Protein AF-A0A2S9G640-F1 (afdb_monomer)

pLDDT: mean 92.03, std 9.04, range [49.75, 98.62]

Solvent-accessible surface area (backbone atoms only — not comparable to full-atom values): 5796 Å² total; per-residue (Å²): 112,76,91,71,55,87,68,94,81,76,49,86,94,59,65,66,86,86,65,81,56,66,65,32,80,45,75,42,82,50,54,52,75,67,37,68,56,48,49,73,72,46,55,88,46,32,68,39,82,45,77,49,69,87,62,92,65,94,81,75,93,78,85,85,70,86,76,48,72,67,58,56,56,46,46,71,42,102,64,40,60,73,82,74,118

Mean predicted aligned error: 5.73 Å

Nearest PDB structures (foldseek):
  5m10-assembly1_A  TM=8.470E-01  e=8.233E-03  Thermocrispum municipale
  6y48-assembly4_D  TM=8.638E-01  e=7.693E-03  Aspergillus flavus NRRL3357
  6y48-assembly2_B  TM=8.504E-01  e=1.009E-02  Aspergillus flavus NRRL3357
  6wpu-assembly1_A  TM=7.087E-01  e=3.001E-01  Allium sativum
  5zeh-assembly1_A  TM=3.616E-01  e=5.185E+00  Entamoeba histolytica

Sequence (85 aa):
GVESFTGVTMHTARWDHEQDLRGKHVAIIGTGASAVQVIPEIEPFVERLTVFQRTPIWCFPKFDVPLSNAAQAMMRLPLGKTLQR

Structure (mmCIF, N/CA/C/O backbone):
data_AF-A0A2S9G640-F1
#
_entry.id   AF-A0A2S9G640-F1
#
loop_
_atom_site.group_PDB
_atom_site.id
_atom_site.type_symbol
_atom_site.label_atom_id
_atom_site.label_alt_id
_atom_site.label_comp_id
_atom_site.label_asym_id
_atom_site.label_entity_id
_atom_site.label_seq_id
_atom_site.pdbx_PDB_ins_code
_atom_site.Cartn_x
_atom_site.Cartn_y
_atom_site.Cartn_z
_atom_site.occupancy
_atom_site.B_iso_or_equiv
_atom_site.auth_seq_id
_atom_site.auth_comp_id
_atom_site.auth_asym_id
_atom_site.auth_atom_id
_atom_site.pdbx_PDB_model_num
ATOM 1 N N . GLY A 1 1 ? -3.815 14.788 16.502 1.00 84.88 1 GLY A N 1
ATOM 2 C CA . GLY A 1 1 ? -4.325 14.423 15.171 1.00 84.88 1 GLY A CA 1
ATOM 3 C C . GLY A 1 1 ? -4.034 12.966 14.914 1.00 84.88 1 GLY A C 1
ATOM 4 O O . GLY A 1 1 ? -4.895 12.139 15.160 1.00 84.88 1 GLY A O 1
ATOM 5 N N . VAL A 1 2 ? -2.801 12.652 14.509 1.00 87.12 2 VAL A N 1
ATOM 6 C CA . VAL A 1 2 ? -2.338 11.258 14.372 1.00 87.12 2 VAL A CA 1
ATOM 7 C C . VAL A 1 2 ? -2.375 10.518 15.714 1.00 87.12 2 VAL A C 1
ATOM 9 O O . VAL A 1 2 ? -2.965 9.453 15.784 1.00 87.12 2 VAL A O 1
ATOM 12 N N . GLU A 1 3 ? -1.889 11.138 16.795 1.00 92.12 3 GLU A N 1
ATOM 13 C CA . GLU A 1 3 ? -1.881 10.541 18.151 1.00 92.12 3 GLU A CA 1
ATOM 14 C C . GLU A 1 3 ? -3.266 10.163 18.708 1.00 92.12 3 GLU A C 1
ATOM 16 O O . GLU A 1 3 ? -3.375 9.383 19.644 1.00 92.12 3 GLU A O 1
ATOM 21 N N . SER A 1 4 ? -4.340 10.742 18.166 1.00 96.06 4 SER A N 1
ATOM 22 C CA . SER A 1 4 ? -5.717 10.465 18.594 1.00 96.06 4 SER A CA 1
ATOM 23 C C . SER A 1 4 ? -6.414 9.420 17.719 1.00 96.06 4 SER A C 1
ATOM 25 O O . SER A 1 4 ? -7.581 9.112 17.951 1.00 96.06 4 SER A O 1
ATOM 27 N N . PHE A 1 5 ? -5.745 8.913 16.681 1.00 95.75 5 PHE A N 1
ATOM 28 C CA . PHE A 1 5 ? -6.291 7.862 15.838 1.00 95.75 5 PHE A CA 1
ATOM 29 C C . PHE A 1 5 ? -6.235 6.530 16.585 1.00 95.75 5 PHE A C 1
ATOM 31 O O . PHE A 1 5 ? -5.174 6.082 17.003 1.00 95.75 5 PHE A O 1
ATOM 38 N N . THR A 1 6 ? -7.391 5.899 16.757 1.00 96.00 6 THR A N 1
ATOM 39 C CA . THR A 1 6 ? 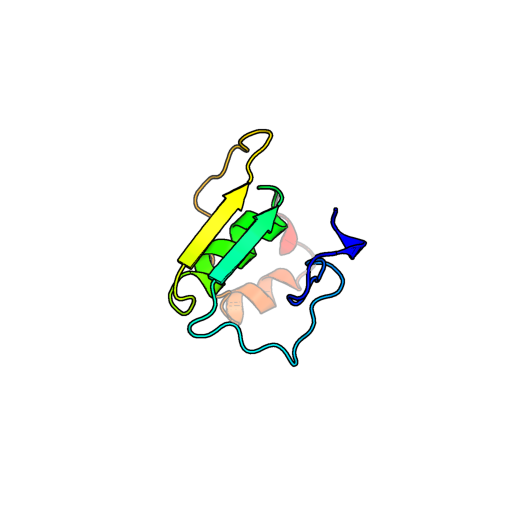-7.527 4.642 17.505 1.00 96.00 6 THR A CA 1
ATOM 40 C C . THR A 1 6 ? -7.296 3.401 16.643 1.00 96.00 6 THR A C 1
ATOM 42 O O . THR A 1 6 ? -7.257 2.290 17.165 1.00 96.00 6 THR A O 1
ATOM 45 N N . GLY A 1 7 ? -7.174 3.573 15.323 1.00 95.31 7 GLY A N 1
ATOM 46 C CA . GLY A 1 7 ? -6.855 2.494 14.398 1.00 95.31 7 GLY A CA 1
ATOM 47 C C . GLY A 1 7 ? -5.356 2.214 14.309 1.00 95.31 7 GLY A C 1
ATOM 48 O O . GLY A 1 7 ? -4.515 2.941 14.837 1.00 95.31 7 GLY A O 1
ATOM 49 N N . VAL A 1 8 ? -5.016 1.155 13.580 1.00 95.62 8 VAL A N 1
ATOM 50 C CA . VAL A 1 8 ? -3.622 0.771 13.346 1.00 95.62 8 VAL A CA 1
ATOM 51 C C . VAL A 1 8 ? -2.967 1.760 12.386 1.00 95.62 8 VAL A C 1
ATOM 53 O O . VAL A 1 8 ? -3.495 2.039 11.310 1.00 95.62 8 VAL A O 1
ATOM 56 N N . THR A 1 9 ? -1.794 2.263 12.767 1.00 95.88 9 THR A N 1
ATOM 57 C CA . THR A 1 9 ? -0.939 3.087 11.907 1.00 95.88 9 THR A CA 1
ATOM 58 C C . THR A 1 9 ? 0.370 2.355 11.668 1.00 95.88 9 THR A C 1
ATOM 60 O O . THR A 1 9 ? 1.042 1.961 12.616 1.00 95.88 9 THR A O 1
ATOM 63 N N . MET A 1 10 ? 0.759 2.207 10.404 1.00 95.88 10 MET A N 1
ATOM 64 C CA . MET A 1 10 ? 2.042 1.618 10.026 1.00 95.88 10 MET A CA 1
ATOM 65 C C . MET A 1 10 ? 2.646 2.366 8.837 1.00 95.88 10 MET A C 1
ATOM 67 O O . MET A 1 10 ? 1.934 2.967 8.0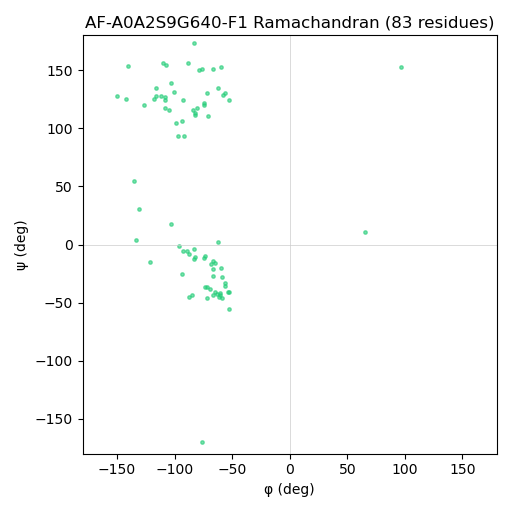32 1.00 95.88 10 MET A O 1
ATOM 71 N N . HIS A 1 11 ? 3.972 2.329 8.725 1.00 96.94 11 HIS A N 1
ATOM 72 C CA . HIS A 1 11 ? 4.703 2.889 7.590 1.00 96.94 11 HIS A CA 1
ATOM 73 C C . HIS A 1 11 ? 5.143 1.744 6.676 1.00 96.94 11 HIS A C 1
ATOM 75 O O . HIS A 1 11 ? 5.638 0.740 7.174 1.00 96.94 11 HIS A O 1
ATOM 81 N N . THR A 1 12 ? 5.055 1.887 5.349 1.00 97.12 12 THR A N 1
ATOM 82 C CA . THR A 1 12 ? 5.359 0.777 4.416 1.00 97.12 12 THR A CA 1
ATOM 83 C C . THR A 1 12 ? 6.784 0.227 4.554 1.00 97.12 12 THR A C 1
ATOM 85 O O . THR A 1 12 ? 7.024 -0.942 4.297 1.00 97.12 12 THR A O 1
ATOM 88 N N . ALA A 1 13 ? 7.739 1.054 4.995 1.00 97.31 13 ALA A N 1
ATOM 89 C CA . ALA A 1 13 ? 9.116 0.630 5.294 1.00 97.31 13 ALA A CA 1
ATOM 90 C C . ALA A 1 13 ? 9.278 -0.179 6.603 1.00 97.31 13 ALA A C 1
ATOM 92 O O . ALA A 1 13 ? 10.355 -0.702 6.869 1.00 97.31 13 ALA A O 1
ATOM 93 N N . ARG A 1 14 ? 8.245 -0.229 7.448 1.00 97.12 14 ARG A N 1
ATOM 94 C CA . ARG A 1 14 ? 8.177 -0.963 8.721 1.00 97.12 14 ARG A CA 1
ATOM 95 C C . ARG A 1 14 ? 6.834 -1.689 8.785 1.00 97.12 14 ARG A C 1
ATOM 97 O O . ARG A 1 14 ? 6.023 -1.426 9.669 1.00 97.12 14 ARG A O 1
ATOM 104 N N . TRP A 1 15 ? 6.575 -2.492 7.758 1.00 96.06 15 TRP A N 1
ATOM 105 C CA . TRP A 1 15 ? 5.309 -3.193 7.601 1.00 96.06 15 TRP A CA 1
ATOM 106 C C . TRP A 1 15 ? 5.079 -4.165 8.760 1.00 96.06 15 TRP A C 1
ATOM 108 O O . TRP A 1 15 ? 5.986 -4.907 9.135 1.00 96.06 15 TRP A O 1
ATOM 118 N N . ASP A 1 16 ? 3.868 -4.155 9.308 1.00 96.06 16 ASP A N 1
ATOM 119 C CA . ASP A 1 16 ? 3.446 -5.106 10.329 1.00 96.06 16 ASP A CA 1
ATOM 120 C C . ASP A 1 16 ? 2.747 -6.293 9.653 1.00 96.06 16 ASP A C 1
ATOM 122 O O . ASP A 1 16 ? 1.626 -6.182 9.153 1.00 96.06 16 ASP A O 1
ATOM 126 N N . HIS A 1 17 ? 3.442 -7.42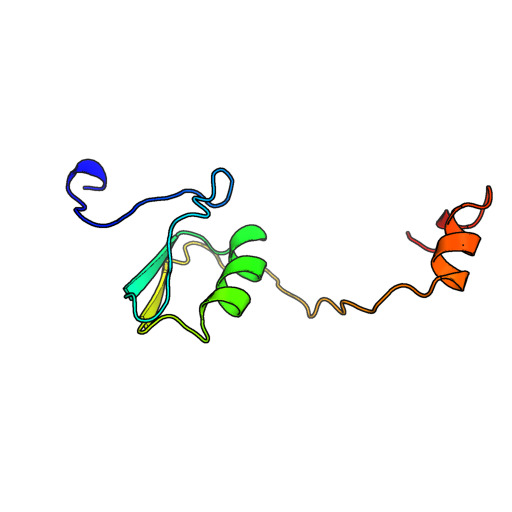9 9.604 1.00 95.12 17 HIS A N 1
ATOM 127 C CA . HIS A 1 17 ? 2.954 -8.652 8.965 1.00 95.12 17 HIS A CA 1
ATOM 128 C C . HIS A 1 17 ? 1.860 -9.371 9.765 1.00 95.12 17 HIS A C 1
ATOM 130 O O . HIS A 1 17 ? 1.243 -10.290 9.230 1.00 95.12 17 HIS A O 1
ATOM 136 N N . GLU A 1 18 ? 1.599 -8.969 11.011 1.00 96.56 18 GLU A N 1
ATOM 137 C CA . GLU A 1 18 ? 0.527 -9.547 11.828 1.00 96.56 18 GLU A CA 1
ATOM 138 C C . GLU A 1 18 ? -0.847 -8.929 11.509 1.00 96.56 18 GLU A C 1
ATOM 140 O O . GLU A 1 18 ? -1.883 -9.452 11.923 1.00 96.56 18 GLU A O 1
ATOM 145 N N . GLN A 1 19 ? -0.887 -7.835 10.739 1.00 95.88 19 GLN A N 1
ATOM 146 C CA . GLN A 1 19 ? -2.128 -7.143 10.398 1.00 95.88 19 GLN A CA 1
ATOM 147 C C . GLN A 1 19 ? -2.849 -7.801 9.220 1.00 95.88 19 GLN A C 1
ATOM 149 O O . GLN A 1 19 ? -2.426 -7.691 8.069 1.00 95.88 19 GLN A O 1
ATOM 154 N N . ASP A 1 20 ? -4.007 -8.404 9.493 1.00 96.44 20 ASP A N 1
ATOM 155 C CA . ASP A 1 20 ? -4.953 -8.798 8.447 1.00 96.44 20 ASP A CA 1
ATOM 156 C C . ASP A 1 20 ? -5.781 -7.589 8.008 1.00 96.44 20 ASP A C 1
ATOM 158 O O . ASP A 1 20 ? -6.527 -7.017 8.798 1.00 96.44 20 ASP A O 1
ATOM 162 N N . LEU A 1 21 ? -5.657 -7.191 6.748 1.00 97.06 21 LEU A N 1
ATOM 163 C CA . LEU A 1 21 ? -6.346 -6.032 6.185 1.00 97.06 21 LEU A CA 1
ATOM 164 C C . LEU A 1 21 ? -7.726 -6.368 5.588 1.00 97.06 21 LEU A C 1
ATOM 166 O O . LEU A 1 21 ? -8.450 -5.451 5.191 1.00 97.06 21 LEU A O 1
ATOM 170 N N . ARG A 1 22 ? -8.115 -7.650 5.538 1.00 98.25 22 ARG A N 1
ATOM 171 C CA . ARG A 1 22 ? -9.399 -8.091 4.974 1.00 98.25 22 ARG A CA 1
ATOM 172 C C . ARG A 1 22 ? -10.590 -7.402 5.634 1.00 98.25 22 ARG A C 1
ATOM 174 O O . ARG A 1 22 ? -10.692 -7.356 6.858 1.00 98.25 22 ARG A O 1
ATOM 181 N N . GLY A 1 23 ? -11.495 -6.870 4.815 1.00 98.31 23 GLY A N 1
ATOM 182 C CA . GLY A 1 23 ? -12.714 -6.201 5.271 1.00 98.31 23 GLY A CA 1
ATOM 183 C C . GLY A 1 23 ? -12.478 -4.911 6.065 1.00 98.31 23 GLY A C 1
ATOM 184 O O . GLY A 1 23 ? -13.406 -4.398 6.672 1.00 98.31 23 GLY A O 1
ATOM 185 N N . LYS A 1 24 ? -11.251 -4.370 6.110 1.00 98.19 24 LYS A N 1
ATOM 186 C CA . LYS A 1 24 ? -10.979 -3.109 6.812 1.00 98.19 24 LYS A CA 1
ATOM 187 C C . LYS A 1 24 ? -11.196 -1.903 5.904 1.00 98.19 24 LYS A C 1
ATOM 189 O O . LYS A 1 24 ? -11.045 -1.972 4.686 1.00 98.19 24 LYS A O 1
ATOM 194 N N . HIS A 1 25 ? -11.458 -0.758 6.527 1.00 98.44 25 HIS A N 1
ATOM 195 C CA . HIS A 1 25 ? -11.303 0.546 5.891 1.00 98.44 25 HIS A CA 1
ATOM 196 C C . HIS A 1 25 ? -9.846 0.993 6.005 1.00 98.44 25 HIS A C 1
ATOM 198 O O . HIS A 1 25 ? -9.345 1.215 7.109 1.00 98.44 25 HIS A O 1
ATOM 204 N N . VAL A 1 26 ? -9.167 1.131 4.869 1.00 98.44 26 VAL A N 1
ATOM 205 C CA . VAL A 1 26 ? -7.741 1.456 4.797 1.00 98.44 26 VAL A CA 1
ATOM 206 C C . VAL A 1 26 ? -7.540 2.811 4.126 1.00 98.44 26 VAL A C 1
ATOM 208 O O . VAL A 1 26 ? -8.122 3.117 3.084 1.00 98.44 26 VAL A O 1
ATOM 211 N N . ALA A 1 27 ? -6.684 3.629 4.733 1.00 98.19 27 ALA A N 1
ATOM 212 C CA . ALA A 1 27 ? -6.235 4.904 4.198 1.00 98.19 27 ALA A CA 1
ATOM 213 C C . ALA A 1 27 ? -4.748 4.823 3.830 1.00 98.19 27 ALA A C 1
ATOM 215 O O . ALA A 1 27 ? -3.924 4.467 4.669 1.00 98.19 27 ALA A O 1
ATOM 216 N N . ILE A 1 28 ? -4.398 5.196 2.598 1.00 98.25 28 ILE A N 1
ATOM 217 C CA . ILE A 1 28 ? -3.008 5.311 2.139 1.00 98.25 28 ILE A CA 1
ATOM 218 C C . ILE A 1 28 ? -2.660 6.787 1.982 1.00 98.25 28 ILE A C 1
ATOM 220 O O . ILE A 1 28 ? -3.356 7.528 1.287 1.00 98.25 28 ILE A O 1
ATOM 224 N N . ILE A 1 29 ? -1.572 7.217 2.620 1.00 97.75 29 ILE A N 1
ATOM 225 C CA . ILE A 1 29 ? -1.060 8.585 2.522 1.00 97.75 29 ILE A CA 1
ATOM 226 C C . ILE A 1 29 ? 0.179 8.576 1.628 1.00 97.75 29 ILE A C 1
ATOM 228 O O . ILE A 1 29 ? 1.207 8.000 1.980 1.00 97.75 29 ILE A O 1
ATOM 232 N N . GLY A 1 30 ? 0.086 9.254 0.483 1.00 97.56 30 GLY A N 1
ATOM 233 C CA . GLY A 1 30 ? 1.145 9.306 -0.523 1.00 97.56 30 GLY A CA 1
ATOM 234 C C . GLY A 1 30 ? 0.962 8.298 -1.660 1.00 97.56 30 GLY A C 1
ATOM 235 O O . GLY A 1 30 ? 0.353 7.246 -1.507 1.00 97.56 30 GLY A O 1
ATOM 236 N N . THR A 1 31 ? 1.504 8.646 -2.827 1.00 97.25 31 THR A N 1
ATOM 237 C CA . THR A 1 31 ? 1.323 7.916 -4.096 1.00 97.25 31 THR A CA 1
ATOM 238 C C . THR A 1 31 ? 2.655 7.650 -4.805 1.00 97.25 31 THR A C 1
ATOM 240 O O . THR A 1 31 ? 2.724 7.621 -6.026 1.00 97.25 31 THR A O 1
ATOM 243 N N . GLY A 1 32 ? 3.742 7.490 -4.041 1.00 95.31 32 GLY A N 1
ATOM 244 C CA . GLY A 1 32 ? 5.061 7.121 -4.574 1.00 95.31 32 GLY A CA 1
ATOM 245 C C . GLY A 1 32 ? 5.172 5.635 -4.943 1.00 95.31 32 GLY A C 1
ATOM 246 O O . GLY A 1 32 ? 4.192 4.895 -4.896 1.00 95.31 32 GLY A O 1
ATOM 247 N N . ALA A 1 33 ? 6.392 5.175 -5.243 1.00 94.69 33 ALA A N 1
ATOM 248 C CA . ALA A 1 33 ? 6.654 3.798 -5.683 1.00 94.69 33 ALA A CA 1
ATOM 249 C C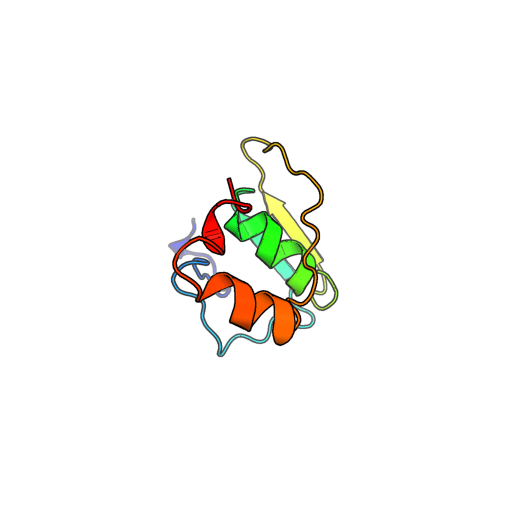 . ALA A 1 33 ? 6.095 2.723 -4.730 1.00 94.69 33 ALA A C 1
ATOM 251 O O . ALA A 1 33 ? 5.505 1.750 -5.190 1.00 94.69 33 ALA A O 1
ATOM 252 N N . SER A 1 34 ? 6.211 2.924 -3.412 1.00 96.88 34 SER A N 1
ATOM 253 C CA . SER A 1 34 ? 5.654 1.994 -2.420 1.00 96.88 34 SER A CA 1
ATOM 254 C C . SER A 1 34 ? 4.135 1.865 -2.543 1.00 96.88 34 SER A C 1
ATOM 256 O O . SER A 1 34 ? 3.603 0.763 -2.506 1.00 96.88 34 SER A O 1
ATOM 258 N N . ALA A 1 35 ? 3.426 2.981 -2.726 1.00 96.81 35 ALA A N 1
ATOM 259 C CA . ALA A 1 35 ? 1.971 2.977 -2.836 1.00 96.81 35 ALA A CA 1
ATOM 260 C C . ALA A 1 35 ? 1.504 2.324 -4.143 1.00 96.81 35 ALA A C 1
ATOM 262 O O . ALA A 1 35 ? 0.546 1.563 -4.114 1.00 96.81 35 ALA A O 1
ATOM 263 N N . VAL A 1 36 ? 2.211 2.552 -5.258 1.00 95.31 36 VAL A N 1
ATOM 264 C CA . VAL A 1 36 ? 1.924 1.889 -6.547 1.00 95.31 36 VAL A CA 1
ATOM 265 C C . VAL A 1 36 ? 1.957 0.369 -6.436 1.00 95.31 36 VAL A C 1
ATOM 267 O O . VAL A 1 36 ? 1.214 -0.297 -7.143 1.00 95.31 36 VAL A O 1
ATOM 270 N N . GLN A 1 37 ? 2.811 -0.178 -5.571 1.00 95.12 37 GLN A N 1
ATOM 271 C CA . GLN A 1 37 ? 2.907 -1.621 -5.351 1.00 95.12 37 GLN A CA 1
ATOM 272 C C . GLN A 1 37 ? 1.882 -2.115 -4.324 1.00 95.12 37 GLN A C 1
ATOM 274 O O . GLN A 1 37 ? 1.233 -3.127 -4.550 1.00 95.12 37 GLN A O 1
ATOM 279 N N . VAL A 1 38 ? 1.708 -1.394 -3.212 1.00 97.00 38 VAL A N 1
ATOM 280 C CA . VAL A 1 38 ? 0.827 -1.816 -2.110 1.00 97.00 38 VAL A CA 1
ATOM 281 C C . VAL A 1 38 ? -0.652 -1.712 -2.482 1.00 97.00 38 VAL A C 1
ATOM 283 O O . VAL A 1 38 ? -1.406 -2.635 -2.212 1.00 97.00 38 VAL A O 1
ATOM 286 N N . ILE A 1 39 ? -1.080 -0.603 -3.094 1.00 97.25 39 ILE A N 1
ATOM 287 C CA . ILE A 1 39 ? -2.491 -0.349 -3.428 1.00 97.25 39 ILE A CA 1
ATOM 288 C C . ILE A 1 39 ? -3.126 -1.499 -4.227 1.00 97.25 39 ILE A C 1
ATOM 290 O O . ILE A 1 39 ? -4.141 -2.008 -3.759 1.00 97.25 39 ILE A O 1
ATOM 294 N N . PRO A 1 40 ? -2.576 -1.934 -5.381 1.00 96.00 40 PRO A N 1
ATOM 295 C CA . PRO A 1 40 ? -3.199 -2.997 -6.169 1.00 96.00 40 PRO A CA 1
ATOM 296 C C . PRO A 1 40 ? -3.179 -4.354 -5.464 1.00 96.00 40 PRO A C 1
ATOM 298 O O . PRO A 1 40 ? -4.061 -5.166 -5.715 1.00 96.00 40 PRO A O 1
ATOM 301 N N . GLU A 1 41 ? -2.206 -4.597 -4.583 1.00 96.50 41 GLU A N 1
ATOM 302 C CA . GLU A 1 41 ? -2.138 -5.849 -3.829 1.00 96.50 41 GLU A CA 1
ATOM 303 C C . GLU A 1 41 ? -3.226 -5.914 -2.753 1.00 96.50 41 GLU A C 1
ATOM 305 O O . GLU A 1 41 ? -3.784 -6.981 -2.518 1.00 96.50 41 GLU A O 1
ATOM 310 N N . ILE A 1 42 ? -3.553 -4.781 -2.113 1.00 97.44 42 ILE A N 1
ATOM 311 C CA . ILE A 1 42 ? -4.509 -4.757 -0.997 1.00 97.44 42 ILE A CA 1
ATOM 312 C C . ILE A 1 42 ? -5.956 -4.457 -1.375 1.00 97.44 42 ILE A C 1
ATOM 314 O O . ILE A 1 42 ? -6.877 -4.836 -0.651 1.00 97.44 42 ILE A O 1
ATOM 318 N N . GLU A 1 43 ? -6.167 -3.758 -2.487 1.00 98.12 43 GLU A N 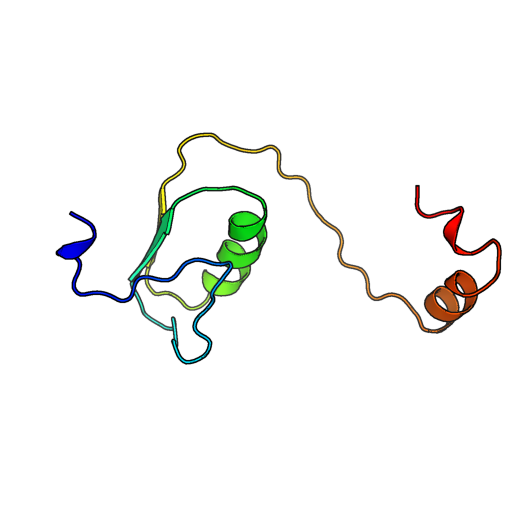1
ATOM 319 C CA . GLU A 1 43 ? -7.492 -3.329 -2.939 1.00 98.12 43 GLU A CA 1
ATOM 320 C C . GLU A 1 43 ? -8.521 -4.472 -3.036 1.00 98.12 43 GLU A C 1
ATOM 322 O O . GLU A 1 43 ? -9.623 -4.271 -2.524 1.00 98.12 43 GLU A O 1
ATOM 327 N N . PRO A 1 44 ? -8.185 -5.685 -3.528 1.00 98.19 44 PRO A N 1
ATOM 328 C CA . PRO A 1 44 ? -9.173 -6.751 -3.698 1.00 98.19 44 PRO A CA 1
ATOM 329 C C . PRO A 1 44 ? -9.787 -7.285 -2.399 1.00 98.19 44 PRO A C 1
ATOM 331 O O . PRO A 1 44 ? -10.779 -8.014 -2.448 1.00 98.19 44 PRO A O 1
ATOM 334 N N . PHE A 1 45 ? -9.178 -7.003 -1.244 1.00 97.56 45 PHE A N 1
ATOM 335 C CA . PHE A 1 45 ? -9.575 -7.609 0.025 1.00 97.56 45 PHE A CA 1
ATOM 336 C C . PHE A 1 45 ? -9.996 -6.624 1.115 1.00 97.56 45 PHE A C 1
ATOM 338 O O . PHE A 1 45 ? -10.595 -7.044 2.108 1.00 97.56 45 PHE A O 1
ATOM 345 N N . VAL A 1 46 ? -9.705 -5.334 0.972 1.00 98.50 46 VAL A N 1
ATOM 346 C CA . VAL A 1 46 ? -10.182 -4.302 1.904 1.00 98.50 46 VAL A CA 1
ATOM 347 C C . VAL A 1 46 ? -11.645 -3.958 1.605 1.00 98.50 46 VAL A C 1
ATOM 349 O O . VAL A 1 46 ? -12.086 -4.035 0.466 1.00 98.50 46 VAL A O 1
ATOM 352 N N . GLU A 1 47 ? -12.417 -3.546 2.611 1.00 98.56 47 GLU A N 1
ATOM 353 C CA . GLU A 1 47 ? -13.809 -3.112 2.383 1.00 98.56 47 GLU A CA 1
ATOM 354 C C . GLU A 1 47 ? -13.855 -1.737 1.699 1.00 98.56 47 GLU A C 1
ATOM 356 O O . GLU A 1 47 ? -14.701 -1.467 0.847 1.00 98.56 47 GLU A O 1
ATOM 361 N N . ARG A 1 48 ? -12.918 -0.852 2.058 1.00 98.62 48 ARG A N 1
ATOM 362 C CA . ARG A 1 48 ? -12.798 0.476 1.453 1.00 98.62 48 ARG A CA 1
ATOM 363 C C . ARG A 1 48 ? -11.353 0.944 1.459 1.00 98.62 48 ARG A C 1
ATOM 365 O O . ARG A 1 48 ? -10.742 1.031 2.521 1.00 98.62 48 ARG A O 1
ATOM 372 N N . LEU A 1 49 ? -10.851 1.355 0.297 1.00 98.50 49 LEU A N 1
ATOM 373 C CA . LEU A 1 49 ? -9.539 1.981 0.153 1.00 98.50 49 LEU A CA 1
ATOM 374 C C . LEU A 1 49 ? -9.683 3.477 -0.153 1.00 98.50 49 LEU A C 1
ATOM 376 O O . LEU A 1 49 ? -10.353 3.86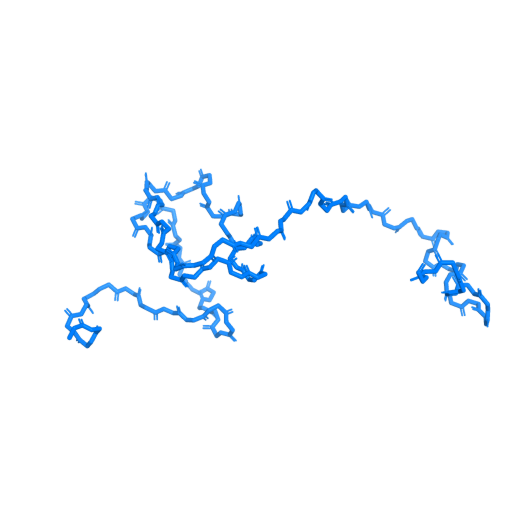3 -1.107 1.00 98.50 49 LEU A O 1
ATOM 380 N 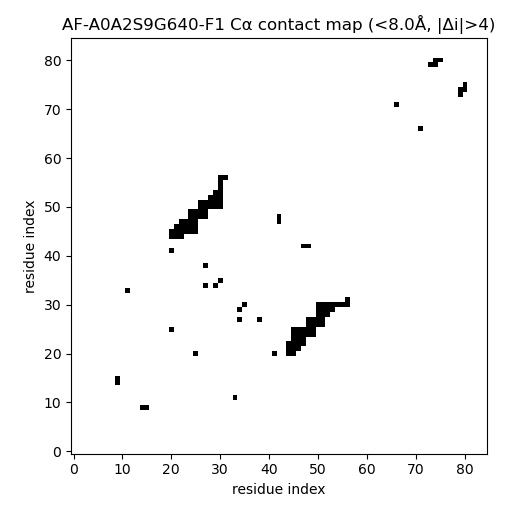N . THR A 1 50 ? -9.062 4.337 0.654 1.00 98.62 50 THR A N 1
ATOM 381 C CA . THR A 1 50 ? -9.013 5.791 0.417 1.00 98.62 50 THR A CA 1
ATOM 382 C C . THR A 1 50 ? -7.568 6.241 0.235 1.00 98.62 50 THR A C 1
ATOM 384 O O . THR A 1 50 ? -6.727 6.001 1.098 1.00 98.62 50 THR A O 1
ATOM 387 N N . VAL A 1 51 ? -7.271 6.911 -0.880 1.00 98.25 51 VAL A N 1
ATOM 388 C CA . VAL A 1 51 ? -5.912 7.357 -1.220 1.00 98.25 51 VAL A CA 1
ATOM 389 C C . VAL A 1 51 ? -5.810 8.874 -1.086 1.00 98.25 51 VAL A C 1
ATOM 391 O O . VAL A 1 51 ? -6.454 9.625 -1.816 1.00 98.25 51 VAL A O 1
ATOM 394 N N . PHE A 1 52 ? -4.960 9.331 -0.171 1.00 98.19 52 PHE A N 1
ATOM 395 C CA . PHE A 1 52 ? -4.642 10.742 0.023 1.00 98.19 52 PHE A CA 1
ATOM 396 C C . PHE A 1 52 ? -3.419 11.112 -0.822 1.00 98.19 52 PHE A C 1
ATOM 398 O O . PHE A 1 52 ? -2.266 10.953 -0.407 1.00 98.19 52 PHE A O 1
ATOM 405 N N . GLN A 1 53 ? -3.680 11.601 -2.034 1.00 98.00 53 GLN A N 1
ATOM 406 C CA . GLN A 1 53 ? -2.656 12.038 -2.980 1.00 98.00 53 GLN A CA 1
ATOM 407 C C . GLN A 1 53 ? -2.372 13.536 -2.844 1.00 98.00 53 GLN A C 1
ATOM 409 O O . GLN A 1 53 ? -3.262 14.359 -3.041 1.00 98.00 53 GLN A O 1
ATOM 414 N N . ARG A 1 54 ? -1.104 13.900 -2.606 1.00 98.25 54 ARG A N 1
ATOM 415 C CA . ARG A 1 54 ? -0.654 15.303 -2.688 1.00 98.25 54 ARG A CA 1
ATOM 416 C C . ARG A 1 54 ? -0.225 15.697 -4.100 1.00 98.25 54 ARG A C 1
ATOM 418 O O . ARG A 1 54 ? -0.569 16.772 -4.574 1.00 98.25 54 ARG A O 1
ATOM 425 N N . THR A 1 55 ? 0.548 14.839 -4.759 1.00 96.94 55 THR A N 1
ATOM 426 C CA . THR A 1 55 ? 1.098 15.091 -6.095 1.00 96.94 55 THR A CA 1
ATOM 427 C C . THR A 1 55 ? 1.062 13.779 -6.874 1.00 96.94 55 THR A C 1
ATOM 429 O O . THR A 1 55 ? 1.564 12.781 -6.354 1.00 96.94 55 THR A O 1
ATOM 432 N N . PRO A 1 56 ? 0.447 13.733 -8.066 1.00 95.19 56 PRO A N 1
ATOM 433 C CA . PRO A 1 56 ? 0.442 12.527 -8.884 1.00 95.19 56 PRO A CA 1
ATOM 434 C C . PRO A 1 56 ? 1.852 12.196 -9.373 1.00 95.19 56 PRO A C 1
ATOM 436 O O . PRO A 1 56 ? 2.675 13.090 -9.578 1.00 95.19 56 PRO A O 1
ATOM 439 N N . ILE A 1 57 ? 2.110 10.909 -9.594 1.00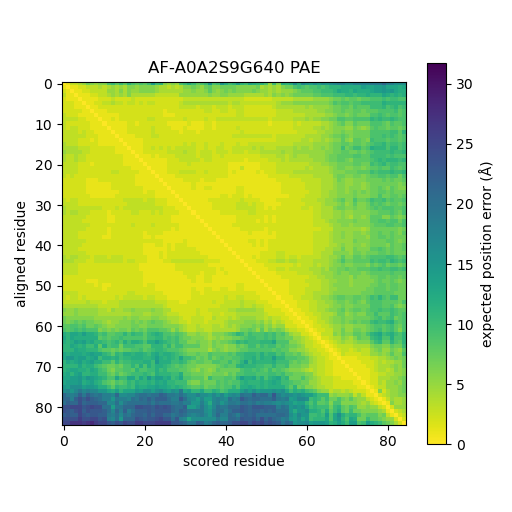 94.69 57 ILE A N 1
ATOM 440 C CA . ILE A 1 57 ? 3.342 10.441 -10.226 1.00 94.69 57 ILE A CA 1
ATOM 441 C C . ILE A 1 57 ? 3.051 9.896 -11.623 1.00 94.69 57 ILE A C 1
ATOM 443 O O . ILE A 1 57 ? 1.947 9.434 -11.910 1.00 94.69 57 ILE A O 1
ATOM 447 N N . TRP A 1 58 ? 4.070 9.897 -12.477 1.00 94.38 58 TRP A N 1
ATOM 448 C CA . TRP A 1 58 ? 4.031 9.154 -13.730 1.00 94.38 58 TRP A CA 1
ATOM 449 C C . TRP A 1 58 ? 4.194 7.664 -13.437 1.00 94.38 58 TRP A C 1
ATOM 451 O O . TRP A 1 58 ? 5.202 7.249 -12.866 1.00 94.38 58 TRP A O 1
ATOM 461 N N . CYS A 1 59 ? 3.201 6.867 -13.821 1.00 91.69 59 CYS A N 1
ATOM 462 C CA . CYS A 1 59 ? 3.198 5.424 -13.626 1.00 91.69 59 CYS A CA 1
ATOM 463 C C . CYS A 1 59 ? 2.933 4.735 -14.965 1.00 91.69 59 CYS A C 1
ATOM 465 O O . CYS A 1 59 ? 1.894 4.952 -15.584 1.00 91.69 59 CYS A O 1
ATOM 467 N N . PHE A 1 60 ? 3.879 3.908 -15.404 1.00 92.00 60 PHE A N 1
ATOM 468 C CA . PHE A 1 60 ? 3.762 3.103 -16.617 1.00 92.00 60 PHE A CA 1
ATOM 469 C C . PHE A 1 60 ? 3.555 1.630 -16.252 1.00 92.00 60 PHE A C 1
ATOM 471 O O . PHE A 1 60 ? 3.997 1.211 -15.177 1.00 92.00 60 PHE A O 1
ATOM 478 N N . PRO A 1 61 ? 2.928 0.827 -17.130 1.00 89.12 61 PRO A N 1
ATOM 479 C CA . PRO A 1 61 ? 2.849 -0.614 -16.939 1.00 89.12 61 PRO A CA 1
ATOM 480 C C . PRO A 1 61 ? 4.237 -1.221 -16.709 1.00 89.12 61 PRO A C 1
ATOM 482 O O . PRO A 1 61 ? 5.142 -1.063 -17.530 1.00 89.12 61 PRO A O 1
ATOM 485 N N . LYS A 1 62 ? 4.403 -1.929 -15.588 1.00 86.69 62 LYS A N 1
ATOM 486 C CA . LYS A 1 62 ? 5.595 -2.730 -15.307 1.00 86.69 62 LYS A CA 1
ATOM 487 C C . LYS A 1 62 ? 5.278 -4.181 -15.642 1.00 86.69 62 LYS A C 1
ATOM 489 O O . LYS A 1 62 ? 4.583 -4.851 -14.887 1.00 86.69 62 LYS A O 1
ATOM 494 N N . PHE A 1 63 ? 5.801 -4.661 -16.762 1.00 85.50 63 PHE A N 1
ATOM 495 C CA . PHE A 1 63 ? 5.706 -6.074 -17.112 1.00 85.50 63 PHE A CA 1
ATOM 496 C C . PHE A 1 63 ? 6.619 -6.884 -16.190 1.00 85.50 63 PHE A C 1
ATOM 498 O O . PHE A 1 63 ? 7.843 -6.763 -16.263 1.00 85.50 63 PHE A O 1
ATOM 505 N N . ASP A 1 64 ? 6.015 -7.674 -15.305 1.00 82.88 64 ASP A N 1
ATOM 506 C CA . ASP A 1 64 ? 6.729 -8.626 -14.461 1.00 82.88 64 ASP A CA 1
ATOM 507 C C . ASP A 1 64 ? 6.661 -10.010 -15.110 1.00 82.88 64 ASP A C 1
ATOM 509 O O . ASP A 1 64 ? 5.671 -10.731 -15.002 1.00 82.88 64 ASP A O 1
ATOM 513 N N . VAL A 1 65 ? 7.688 -10.331 -15.895 1.00 87.81 65 VAL A N 1
ATOM 514 C CA . VAL A 1 65 ? 7.787 -11.608 -16.607 1.00 87.81 65 VAL A CA 1
ATOM 515 C C . VAL A 1 65 ? 8.731 -12.544 -15.853 1.00 87.81 65 VAL A C 1
ATOM 517 O O . VAL A 1 65 ? 9.851 -12.135 -15.527 1.00 87.81 65 VAL A O 1
ATOM 520 N N . PRO A 1 66 ? 8.336 -13.807 -15.592 1.00 86.75 66 PRO A N 1
ATOM 521 C CA . PRO A 1 66 ? 9.217 -14.770 -14.953 1.00 86.75 66 PRO A CA 1
ATOM 522 C C . PRO A 1 66 ? 10.495 -14.951 -15.763 1.00 86.75 66 PRO A C 1
ATOM 524 O O . PRO A 1 66 ? 10.477 -15.227 -16.965 1.00 86.75 66 PRO A O 1
ATOM 527 N N . LEU A 1 67 ? 11.626 -14.832 -15.085 1.00 87.94 67 LEU A N 1
ATOM 528 C CA . LEU A 1 67 ? 12.916 -15.020 -15.710 1.00 87.94 67 LEU A CA 1
ATOM 529 C C . LEU A 1 67 ? 13.242 -16.517 -15.781 1.00 87.94 67 LEU A C 1
ATOM 531 O O . LEU A 1 67 ? 13.469 -17.159 -14.754 1.00 87.94 67 LEU A O 1
ATOM 535 N N . SER A 1 68 ? 13.288 -17.072 -16.994 1.00 89.19 68 SER A N 1
ATOM 536 C CA . SER A 1 68 ? 13.567 -18.498 -17.203 1.00 89.19 68 SER A CA 1
ATOM 537 C C . SER A 1 68 ? 14.935 -18.914 -16.644 1.00 89.19 68 SER A C 1
ATOM 539 O O . SER A 1 68 ? 15.874 -18.118 -16.602 1.00 89.19 68 SER A O 1
ATOM 541 N N . ASN A 1 69 ? 15.087 -20.188 -16.267 1.00 92.12 69 ASN A N 1
ATOM 542 C CA . ASN A 1 69 ? 16.360 -20.724 -15.760 1.00 92.12 69 ASN A CA 1
ATOM 543 C C . ASN A 1 69 ? 17.520 -20.518 -16.751 1.00 92.12 69 ASN A C 1
ATOM 545 O O . ASN A 1 69 ? 18.644 -20.229 -16.344 1.00 92.12 69 ASN A O 1
ATOM 549 N N . ALA A 1 70 ? 17.243 -20.616 -18.055 1.00 89.19 70 ALA A N 1
ATOM 550 C CA . ALA A 1 70 ? 18.226 -20.360 -19.104 1.00 89.19 70 ALA A CA 1
ATOM 551 C C . ALA A 1 70 ? 18.650 -18.881 -19.145 1.00 89.19 70 ALA A C 1
ATOM 553 O O . ALA A 1 70 ? 19.843 -18.587 -19.212 1.00 89.19 70 ALA A O 1
ATOM 554 N N . ALA A 1 71 ? 17.696 -17.949 -19.037 1.00 87.88 71 ALA A N 1
ATOM 555 C CA . ALA A 1 71 ? 17.991 -16.520 -18.966 1.00 87.88 71 ALA A CA 1
ATOM 556 C C . ALA A 1 71 ? 18.766 -16.163 -17.683 1.00 87.88 71 ALA A C 1
ATOM 558 O O . ALA A 1 71 ? 19.746 -15.420 -17.737 1.00 87.88 71 ALA A O 1
ATOM 559 N N . GLN A 1 72 ? 18.405 -16.762 -16.541 1.00 88.50 72 GLN A N 1
ATOM 560 C CA . GLN A 1 72 ? 19.159 -16.636 -15.288 1.00 88.50 72 GLN A CA 1
ATOM 561 C C . GLN A 1 72 ? 20.606 -17.120 -15.431 1.00 88.50 72 GLN A C 1
ATOM 563 O O . GLN A 1 72 ? 21.527 -16.436 -14.983 1.00 88.50 72 GLN A O 1
ATOM 568 N N . ALA A 1 73 ? 20.819 -18.280 -16.060 1.00 88.56 73 ALA A N 1
ATOM 569 C CA . ALA A 1 73 ? 22.152 -18.825 -16.301 1.00 88.56 73 ALA A CA 1
ATOM 570 C C . ALA A 1 73 ? 22.978 -17.917 -17.225 1.00 88.56 73 ALA A C 1
ATOM 572 O O . ALA A 1 73 ? 24.140 -17.637 -16.932 1.00 88.56 73 ALA A O 1
ATOM 573 N N . MET A 1 74 ? 22.366 -17.389 -18.289 1.00 88.50 74 MET A N 1
ATOM 574 C CA . MET A 1 74 ? 23.019 -16.474 -19.227 1.00 88.50 74 MET A CA 1
ATOM 575 C C . MET A 1 74 ? 23.506 -15.193 -18.538 1.00 88.50 74 MET A C 1
ATOM 577 O O . MET A 1 74 ? 24.638 -14.772 -18.765 1.00 88.50 74 MET A O 1
ATOM 581 N N . MET A 1 75 ? 22.714 -14.610 -17.633 1.00 86.19 75 MET A N 1
ATOM 582 C CA . MET A 1 75 ? 23.101 -13.400 -16.891 1.00 86.19 75 MET A CA 1
ATOM 583 C C . MET A 1 75 ? 24.267 -13.593 -15.906 1.00 86.19 75 MET A C 1
ATOM 585 O O . MET A 1 75 ? 24.831 -12.605 -15.429 1.00 86.19 75 MET A O 1
ATOM 589 N N . ARG A 1 76 ? 24.637 -14.839 -15.579 1.00 87.31 76 ARG A N 1
ATOM 590 C CA . ARG A 1 76 ? 25.802 -15.152 -14.731 1.00 87.31 76 ARG A CA 1
ATOM 591 C C . ARG A 1 76 ? 27.122 -15.162 -15.510 1.00 87.31 76 ARG A C 1
ATOM 593 O O . ARG A 1 76 ? 28.179 -15.169 -14.887 1.00 87.31 76 ARG A O 1
ATOM 600 N N . LEU A 1 77 ? 27.077 -15.148 -16.845 1.00 89.62 77 LEU A N 1
ATOM 601 C CA . LEU A 1 77 ? 28.265 -15.066 -17.695 1.00 89.62 77 LEU A CA 1
ATOM 602 C C . LEU A 1 77 ? 28.827 -13.630 -17.719 1.00 89.62 77 LEU A C 1
ATOM 604 O O . LEU A 1 77 ? 28.049 -12.678 -17.619 1.00 89.62 77 LEU A O 1
ATOM 608 N N . PRO A 1 78 ? 30.149 -13.440 -17.908 1.00 78.44 78 PRO A N 1
ATOM 609 C CA . PRO A 1 78 ? 30.828 -12.138 -17.803 1.00 78.44 78 PRO A CA 1
ATOM 610 C C . PRO A 1 78 ? 30.387 -11.045 -18.805 1.00 78.44 78 PRO A C 1
ATOM 612 O O . PRO A 1 78 ? 30.896 -9.933 -18.739 1.00 78.44 78 PRO A O 1
ATOM 615 N N . LEU A 1 79 ? 29.406 -11.310 -19.678 1.00 81.81 79 LEU A N 1
ATOM 616 C CA . LEU A 1 79 ? 28.748 -10.330 -20.562 1.00 81.81 79 LEU A CA 1
ATOM 617 C C . LEU A 1 79 ? 27.209 -10.433 -20.558 1.00 81.81 79 LEU A C 1
ATOM 619 O O . LEU A 1 79 ? 26.530 -9.708 -21.285 1.00 81.81 79 LEU A O 1
ATOM 623 N N . GLY A 1 80 ? 26.627 -11.302 -19.729 1.00 73.50 80 GLY A N 1
ATOM 624 C CA . GLY A 1 80 ? 25.186 -11.575 -19.725 1.00 73.50 80 GLY A CA 1
ATOM 625 C C . GLY A 1 80 ? 24.315 -10.417 -19.228 1.00 73.50 80 GLY A C 1
ATOM 626 O O . GLY A 1 80 ? 23.118 -10.397 -19.488 1.00 73.50 80 GLY A O 1
ATOM 627 N N . LYS A 1 81 ? 24.909 -9.431 -18.544 1.00 66.25 81 LYS A N 1
ATOM 628 C CA . LYS A 1 81 ? 24.212 -8.246 -18.009 1.00 66.25 81 LYS A CA 1
ATOM 629 C C . LYS A 1 81 ? 24.212 -7.045 -18.957 1.00 66.25 81 LYS A C 1
ATOM 631 O O . LYS A 1 81 ? 23.570 -6.040 -18.671 1.00 66.25 81 LYS A O 1
ATOM 636 N N . THR A 1 82 ? 24.916 -7.133 -20.086 1.00 73.62 82 THR A N 1
ATOM 637 C CA . THR A 1 82 ? 25.070 -6.010 -21.033 1.00 73.62 82 THR A CA 1
ATOM 638 C C . THR A 1 82 ? 23.751 -5.630 -21.716 1.00 73.62 82 THR A C 1
ATOM 640 O O . THR A 1 82 ? 23.596 -4.505 -22.172 1.00 73.62 82 THR A O 1
ATOM 643 N N . LEU A 1 83 ? 22.781 -6.549 -21.735 1.00 63.81 83 LEU A N 1
ATOM 644 C CA . LEU A 1 83 ? 21.441 -6.366 -22.300 1.00 63.81 83 LEU A CA 1
ATOM 645 C C . LEU A 1 83 ? 20.444 -5.669 -21.353 1.00 63.81 83 LEU A C 1
ATOM 647 O O . LEU A 1 83 ? 19.312 -5.430 -21.755 1.00 63.81 83 LEU A O 1
ATOM 651 N N . GLN A 1 84 ? 20.827 -5.364 -20.108 1.00 62.22 84 GLN A N 1
ATOM 652 C CA . GLN A 1 84 ? 19.909 -4.874 -19.067 1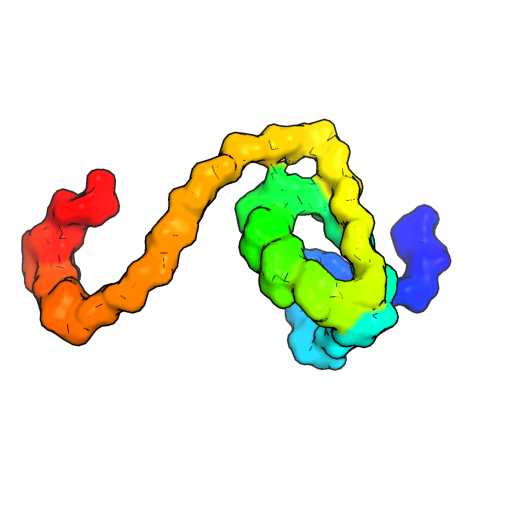.00 62.22 84 GLN A CA 1
ATOM 653 C C . GLN A 1 84 ? 20.006 -3.356 -18.805 1.00 62.22 84 GLN A C 1
ATOM 655 O O . GLN A 1 84 ? 19.594 -2.895 -17.742 1.00 62.22 84 GLN A O 1
ATOM 660 N N . ARG A 1 85 ? 20.593 -2.583 -19.726 1.00 49.75 85 ARG A N 1
ATOM 661 C CA . ARG A 1 85 ? 20.643 -1.118 -19.616 1.00 49.75 85 ARG A CA 1
ATOM 662 C C . ARG A 1 85 ? 19.429 -0.456 -20.244 1.00 49.75 85 ARG A C 1
ATOM 664 O O . ARG A 1 85 ? 19.076 -0.858 -21.371 1.00 49.75 85 ARG A O 1
#

Secondary structure (DSSP, 8-state):
-GGG--S----GGG--TT---TT-EEEEE--SHHHHHHHHHHTTT-SEEEEE-SS-------------HHHHHHHTSTTTTTT--

Foldseek 3Di:
DVVPDPDDDDDLVGDDPVDDQAQAADEAEEDDPSCVVVVVVRVVGYVHYHYHYPDDDDDDDDDDDDQDPVLVVQCVDPCSCVVVD

Radius of gyration: 18.5 Å; Cα contacts (8 Å, |Δi|>4): 61; chains: 1; bounding box: 45×36×41 Å